Protein AF-A0A822UYI9-F1 (afdb_monomer_lite)

Sequence (119 aa):
MAHSIEDHLNALKAAADRASGTMRQQASAETNREAYRALMVDCFASFEALAYELGGDGAYISDEYIDVTGKNGCVDSVFLDLVEAENGKPAPVVYSARRPSASTLSHAVQGLRVQGASL

Secondary structure (DSSP, 8-state):
-PPPHHHHHHHHHHHHHHHHHH--TTS-HHHHHHHHHHHHHHHHHHHHHHHHHTTS--HHHHHHHHHHHSTTSHHHHHHHHHHHHHTTSPPPP--------SS----------------

pLDDT: mean 75.2, std 20.31, range [36.38, 94.88]

Foldseek 3Di:
DDDDLVNLVVQLVVLVVQLVVFADPPDALVSNLVSVLSSLLSVLVSVLSVCVSVVHHSVVSVVLNCQQNPDVHVSCVVSVLRNCVVVPHPRPDDPPPPPPPPPDPPPPPPDPPPPDDDD

Radius of gyration: 18.62 Å; chains: 1; bounding box: 59×30×38 Å

Structure (mmCIF, N/CA/C/O backbone):
data_AF-A0A822UYI9-F1
#
_entry.id   AF-A0A822UYI9-F1
#
loop_
_atom_site.group_PDB
_atom_site.id
_atom_site.type_symbol
_atom_site.label_atom_id
_atom_site.label_alt_id
_atom_site.label_comp_id
_atom_site.label_asym_id
_atom_site.label_entity_id
_atom_site.label_seq_id
_atom_site.pdbx_PDB_ins_code
_atom_site.Cartn_x
_atom_site.Cartn_y
_atom_site.Cartn_z
_atom_site.occupancy
_atom_site.B_iso_or_equiv
_atom_site.auth_seq_id
_atom_site.auth_comp_id
_atom_site.auth_asym_id
_atom_site.auth_atom_id
_atom_site.pdbx_PDB_model_num
ATOM 1 N N . MET A 1 1 ? 10.449 12.792 -19.237 1.00 44.53 1 MET A N 1
ATOM 2 C CA . MET A 1 1 ? 11.574 12.759 -18.282 1.00 44.53 1 MET A CA 1
ATOM 3 C C . MET A 1 1 ? 11.575 11.357 -17.709 1.00 44.53 1 MET A C 1
ATOM 5 O O . MET A 1 1 ? 10.497 10.916 -17.341 1.00 44.53 1 MET A O 1
ATOM 9 N N . ALA A 1 2 ? 12.693 10.631 -17.746 1.00 52.22 2 ALA A N 1
ATOM 10 C CA . ALA A 1 2 ? 12.772 9.357 -17.036 1.00 52.22 2 ALA A CA 1
ATOM 11 C C . ALA A 1 2 ? 12.709 9.684 -15.540 1.00 52.22 2 ALA A C 1
ATOM 13 O O . ALA A 1 2 ? 13.541 10.457 -15.064 1.00 52.22 2 ALA A O 1
ATOM 14 N N . HIS A 1 3 ? 11.678 9.201 -14.848 1.00 62.19 3 HIS A N 1
ATOM 15 C CA . HIS A 1 3 ? 11.735 9.125 -13.393 1.00 62.19 3 HIS A CA 1
ATOM 16 C C . HIS A 1 3 ? 12.890 8.189 -13.050 1.00 62.19 3 HIS A C 1
ATOM 18 O O . HIS A 1 3 ? 13.104 7.219 -13.767 1.00 62.19 3 HIS A O 1
ATOM 24 N N . SER A 1 4 ? 13.695 8.542 -12.054 1.00 82.38 4 SER A N 1
ATOM 25 C CA . SER A 1 4 ? 14.746 7.640 -11.590 1.00 82.38 4 SER A CA 1
ATOM 26 C C . SER A 1 4 ? 14.084 6.520 -10.790 1.00 82.38 4 SER A C 1
ATOM 28 O O . SER A 1 4 ? 13.175 6.804 -10.011 1.00 82.38 4 SER A O 1
ATOM 30 N N . ILE A 1 5 ? 14.588 5.287 -10.866 1.00 87.75 5 ILE A N 1
ATOM 31 C CA . ILE A 1 5 ? 14.304 4.220 -9.884 1.00 87.75 5 ILE A CA 1
ATOM 32 C C . ILE A 1 5 ? 14.271 4.772 -8.443 1.00 87.75 5 ILE A C 1
ATOM 34 O O . ILE A 1 5 ? 13.429 4.386 -7.631 1.00 87.75 5 ILE A O 1
ATOM 38 N N . GLU A 1 6 ? 15.167 5.709 -8.123 1.00 89.56 6 GLU A N 1
ATOM 39 C CA . GLU A 1 6 ? 15.216 6.392 -6.828 1.00 89.56 6 GLU A CA 1
ATOM 40 C C . GLU A 1 6 ? 13.911 7.130 -6.477 1.00 89.56 6 GLU A C 1
ATOM 42 O O . GLU A 1 6 ? 13.465 7.070 -5.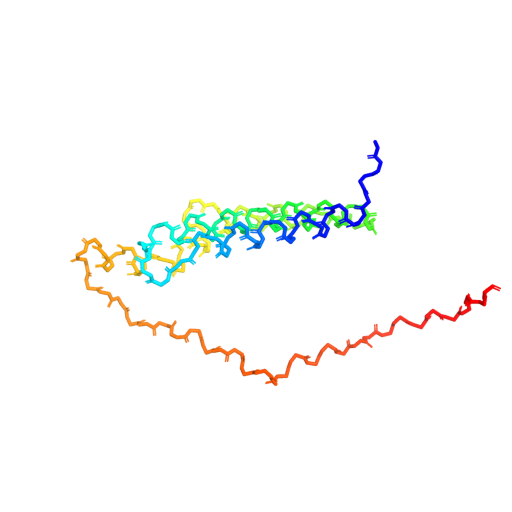331 1.00 89.56 6 GLU A O 1
ATOM 47 N N . ASP A 1 7 ? 13.258 7.774 -7.445 1.00 89.44 7 ASP A N 1
ATOM 48 C CA . ASP A 1 7 ? 11.985 8.473 -7.250 1.00 89.44 7 ASP A CA 1
ATOM 49 C C . ASP A 1 7 ? 10.873 7.489 -6.868 1.00 89.44 7 ASP A C 1
ATOM 51 O O . ASP A 1 7 ? 10.103 7.753 -5.943 1.00 89.44 7 ASP A O 1
ATOM 55 N N . HIS A 1 8 ? 10.822 6.323 -7.519 1.00 89.94 8 HIS A N 1
ATOM 56 C CA . HIS A 1 8 ? 9.848 5.272 -7.208 1.00 89.94 8 HIS A CA 1
ATOM 57 C C . HIS A 1 8 ? 10.071 4.680 -5.812 1.00 89.94 8 HIS A C 1
ATOM 59 O O . HIS A 1 8 ? 9.124 4.498 -5.043 1.00 89.94 8 HIS A O 1
ATOM 65 N N . LEU A 1 9 ? 11.330 4.442 -5.434 1.00 90.94 9 LEU A N 1
ATOM 66 C CA . LEU A 1 9 ? 11.674 3.968 -4.091 1.00 90.94 9 LEU A CA 1
ATOM 67 C C . LEU A 1 9 ? 11.359 5.018 -3.012 1.00 90.94 9 LEU A C 1
ATOM 69 O O . LEU A 1 9 ? 10.866 4.677 -1.933 1.00 90.94 9 LEU A O 1
ATOM 73 N N . ASN A 1 10 ? 11.582 6.299 -3.304 1.00 92.44 10 ASN A N 1
ATOM 74 C CA . ASN A 1 10 ? 11.216 7.394 -2.411 1.00 92.44 10 ASN A CA 1
ATOM 75 C C . ASN A 1 10 ? 9.694 7.558 -2.288 1.00 92.44 10 ASN A C 1
ATOM 77 O O . ASN A 1 10 ? 9.203 7.847 -1.195 1.00 92.44 10 ASN A O 1
ATOM 81 N N . ALA A 1 11 ? 8.933 7.320 -3.360 1.00 90.00 11 ALA A N 1
ATOM 82 C CA . ALA A 1 11 ? 7.473 7.319 -3.323 1.00 90.00 11 ALA A CA 1
ATOM 83 C C . ALA A 1 11 ? 6.926 6.202 -2.417 1.00 90.00 11 ALA A C 1
ATOM 85 O O . ALA A 1 11 ? 6.079 6.476 -1.562 1.00 90.00 11 ALA A O 1
ATOM 86 N N . LEU A 1 12 ? 7.476 4.984 -2.521 1.00 93.00 12 LEU A N 1
ATOM 87 C CA . LEU A 1 12 ? 7.152 3.864 -1.626 1.00 93.00 12 LEU A CA 1
ATOM 88 C C . LEU A 1 12 ? 7.437 4.204 -0.164 1.00 93.00 12 LEU A C 1
ATOM 90 O O . LEU A 1 12 ? 6.602 3.974 0.713 1.00 93.00 12 LEU A O 1
ATOM 94 N N . LYS A 1 13 ? 8.603 4.797 0.105 1.00 94.19 13 LYS A N 1
ATOM 95 C CA . LYS A 1 13 ? 8.964 5.245 1.451 1.00 94.19 13 LYS A CA 1
ATOM 96 C C . LYS A 1 13 ? 7.974 6.282 1.979 1.00 94.19 13 LYS A C 1
ATOM 98 O O . LYS A 1 13 ? 7.470 6.132 3.087 1.00 94.19 13 LYS A O 1
ATOM 103 N N . ALA A 1 14 ? 7.649 7.295 1.181 1.00 92.25 14 ALA A N 1
ATOM 104 C CA . ALA A 1 14 ? 6.702 8.330 1.574 1.00 92.25 14 ALA A CA 1
ATOM 105 C C . ALA A 1 14 ? 5.296 7.762 1.837 1.00 92.25 14 ALA A C 1
ATOM 107 O O . ALA A 1 14 ? 4.620 8.210 2.763 1.00 92.25 14 ALA A O 1
ATOM 108 N N . ALA A 1 15 ? 4.852 6.774 1.055 1.00 93.31 15 ALA A N 1
ATOM 109 C CA . ALA A 1 15 ? 3.589 6.076 1.285 1.00 93.31 15 ALA A CA 1
ATOM 110 C C . ALA A 1 15 ? 3.599 5.309 2.613 1.00 93.31 15 ALA A C 1
ATOM 112 O O . ALA A 1 15 ? 2.679 5.461 3.422 1.00 93.31 15 ALA A O 1
ATOM 113 N N . ALA A 1 16 ? 4.672 4.561 2.884 1.00 92.50 16 ALA A N 1
ATOM 114 C CA . ALA A 1 16 ? 4.856 3.859 4.149 1.00 92.50 16 ALA A CA 1
ATOM 115 C C . ALA A 1 16 ? 4.876 4.828 5.343 1.00 92.50 16 ALA A C 1
ATOM 117 O O . ALA A 1 16 ? 4.194 4.584 6.340 1.00 92.50 16 ALA A O 1
ATOM 118 N N . ASP A 1 17 ? 5.576 5.958 5.225 1.00 91.81 17 ASP A N 1
ATOM 119 C CA . ASP A 1 17 ? 5.639 6.984 6.265 1.00 91.81 17 ASP A CA 1
ATOM 120 C C . ASP A 1 17 ? 4.247 7.585 6.536 1.00 91.81 17 ASP A C 1
ATOM 122 O O . ASP A 1 17 ? 3.828 7.649 7.695 1.00 91.81 17 ASP A O 1
ATOM 126 N N . ARG A 1 18 ? 3.472 7.933 5.495 1.00 89.00 18 ARG A N 1
ATOM 127 C CA . ARG A 1 18 ? 2.078 8.412 5.635 1.00 89.00 18 ARG A CA 1
ATOM 128 C C . ARG A 1 18 ? 1.181 7.392 6.332 1.00 89.00 18 ARG A C 1
ATOM 130 O O . ARG A 1 18 ? 0.441 7.738 7.259 1.00 89.00 18 ARG A O 1
ATOM 137 N N . ALA A 1 19 ? 1.256 6.134 5.907 1.00 90.44 19 ALA A N 1
ATOM 138 C CA . ALA A 1 19 ? 0.466 5.054 6.478 1.00 90.44 19 ALA A CA 1
ATOM 139 C C . ALA A 1 19 ? 0.849 4.821 7.947 1.00 90.44 19 ALA A C 1
ATOM 141 O O . ALA A 1 19 ? -0.024 4.724 8.810 1.00 90.44 19 ALA A O 1
ATOM 142 N N . SER A 1 20 ? 2.148 4.850 8.261 1.00 88.44 20 SER A N 1
ATOM 143 C CA . SER A 1 20 ? 2.659 4.788 9.633 1.00 88.44 20 SER A CA 1
ATOM 144 C C . SER A 1 20 ? 2.266 6.006 10.473 1.00 88.44 20 SER A C 1
ATOM 146 O O . SER A 1 20 ? 2.202 5.904 11.693 1.00 88.44 20 SER A O 1
ATOM 148 N N . GLY A 1 21 ? 1.983 7.159 9.863 1.00 85.94 21 GLY A N 1
ATOM 149 C CA . GLY A 1 21 ? 1.458 8.345 10.539 1.00 85.94 21 GLY A CA 1
ATOM 150 C C . GLY A 1 21 ? -0.010 8.200 10.950 1.00 85.94 21 GLY A C 1
ATOM 151 O O . GLY A 1 21 ? -0.415 8.753 11.973 1.00 85.94 21 GLY A O 1
ATOM 152 N N . THR A 1 22 ? -0.773 7.412 10.191 1.00 86.75 22 THR A N 1
ATOM 153 C CA . THR A 1 22 ? -2.236 7.317 10.300 1.00 86.75 22 THR A CA 1
ATOM 154 C C . THR A 1 22 ? -2.687 6.068 11.051 1.00 86.75 22 THR A C 1
ATOM 156 O O . THR A 1 22 ? -3.531 6.154 11.940 1.00 86.75 22 THR A O 1
ATOM 159 N N . MET A 1 23 ? -2.109 4.905 10.738 1.00 89.25 23 MET A N 1
ATOM 160 C CA . MET A 1 23 ? -2.528 3.632 11.322 1.00 89.25 23 MET A CA 1
ATOM 161 C C . MET A 1 23 ? -2.131 3.545 12.799 1.00 89.25 23 MET A C 1
ATOM 163 O O . MET A 1 23 ? -0.961 3.702 13.166 1.00 89.25 23 MET A O 1
ATOM 167 N N . ARG A 1 24 ? -3.105 3.293 13.675 1.00 85.12 24 ARG A N 1
ATOM 168 C CA . ARG A 1 24 ? -2.921 3.245 15.135 1.00 85.12 24 ARG A CA 1
ATOM 169 C C . ARG A 1 24 ? -3.797 2.151 15.729 1.00 85.12 24 ARG A C 1
ATOM 171 O O . ARG A 1 24 ? -4.931 1.973 15.304 1.00 85.12 24 ARG A O 1
ATOM 178 N N . GLN A 1 25 ? -3.322 1.496 16.790 1.00 78.88 25 GLN A N 1
ATOM 179 C CA . GLN A 1 25 ? -4.131 0.520 17.541 1.00 78.88 25 GLN A CA 1
ATOM 180 C C . GLN A 1 25 ? -5.420 1.118 18.126 1.00 78.88 25 GLN A C 1
ATOM 182 O O . GLN A 1 25 ? -6.363 0.387 18.381 1.00 78.88 25 GLN A O 1
ATOM 187 N N . GLN A 1 26 ? -5.437 2.432 18.366 1.00 81.38 26 GLN A N 1
ATOM 188 C CA . GLN A 1 26 ? -6.565 3.153 18.962 1.00 81.38 26 GLN A CA 1
ATOM 189 C C . GLN A 1 26 ? -7.485 3.805 17.914 1.00 81.38 26 GLN A C 1
ATOM 191 O O . GLN A 1 26 ? -8.508 4.372 18.282 1.00 81.38 26 GLN A O 1
ATOM 196 N N . ALA A 1 27 ? -7.097 3.798 16.633 1.00 82.94 27 ALA A N 1
ATOM 197 C CA . ALA A 1 27 ? -7.943 4.308 15.558 1.00 82.94 27 ALA A CA 1
ATOM 198 C C . ALA A 1 27 ? -9.028 3.281 15.216 1.00 82.94 27 ALA A C 1
ATOM 200 O O . ALA A 1 27 ? -8.806 2.082 15.396 1.00 82.94 27 ALA A O 1
ATOM 201 N N . SER A 1 28 ? -10.165 3.747 14.688 1.00 87.69 28 SER A N 1
ATOM 202 C CA . SER A 1 28 ? -11.228 2.843 14.242 1.00 87.69 28 SER A CA 1
ATOM 203 C C . SER A 1 28 ? -10.732 1.892 13.152 1.00 87.69 28 SER A C 1
ATOM 205 O O . SER A 1 28 ? -9.836 2.229 12.364 1.00 87.69 28 SER A O 1
ATOM 207 N N . ALA A 1 29 ? -11.337 0.711 13.077 1.00 88.50 29 ALA A N 1
ATOM 208 C CA . ALA A 1 29 ? -11.069 -0.284 12.051 1.00 88.50 29 ALA A CA 1
ATOM 209 C C . ALA A 1 29 ? -11.266 0.303 10.648 1.00 88.50 29 ALA A C 1
ATOM 211 O O . ALA A 1 29 ? -10.437 0.065 9.774 1.00 88.50 29 ALA A O 1
ATOM 212 N N . GLU A 1 30 ? -12.287 1.142 10.451 1.00 89.12 30 GLU A N 1
ATOM 213 C CA . GLU A 1 30 ? -12.519 1.850 9.185 1.00 89.12 30 GLU A CA 1
ATOM 214 C C . GLU A 1 30 ? -11.369 2.802 8.829 1.00 89.12 30 GLU A C 1
ATOM 216 O O . GLU A 1 30 ? -10.889 2.793 7.697 1.00 89.12 30 GLU A O 1
ATOM 221 N N . THR A 1 31 ? -10.869 3.575 9.799 1.00 88.50 31 THR A N 1
ATOM 222 C CA . THR A 1 31 ? -9.738 4.493 9.580 1.00 88.50 31 THR A CA 1
ATOM 223 C C . THR A 1 31 ? -8.475 3.723 9.204 1.00 88.50 31 THR A C 1
ATOM 225 O O . THR A 1 31 ? -7.778 4.080 8.254 1.00 88.50 31 THR A O 1
ATOM 228 N N . ASN A 1 32 ? -8.181 2.642 9.932 1.00 90.25 32 ASN A N 1
ATOM 229 C CA . ASN A 1 32 ? -7.031 1.791 9.642 1.00 90.25 32 ASN A CA 1
ATOM 230 C C . ASN A 1 32 ? -7.172 1.087 8.284 1.00 90.25 32 ASN A C 1
ATOM 232 O O . ASN A 1 32 ? -6.187 0.996 7.554 1.00 90.25 32 ASN A O 1
ATOM 236 N N . ARG A 1 33 ? -8.382 0.647 7.917 1.00 92.00 33 ARG A N 1
ATOM 237 C CA . ARG A 1 33 ? -8.679 0.037 6.616 1.00 92.00 33 ARG A CA 1
ATOM 238 C C . ARG A 1 33 ? -8.418 1.005 5.471 1.00 92.00 33 ARG A C 1
ATOM 240 O O . ARG A 1 33 ? -7.744 0.629 4.520 1.00 92.00 33 ARG A O 1
ATOM 247 N N . GLU A 1 34 ? -8.910 2.241 5.554 1.00 92.06 34 GLU A N 1
ATOM 248 C CA . GLU A 1 34 ? -8.688 3.240 4.499 1.00 92.06 34 GLU A CA 1
ATOM 249 C C . GLU A 1 34 ? -7.216 3.640 4.389 1.00 92.06 34 GLU A C 1
ATOM 251 O O . GLU A 1 34 ? -6.678 3.729 3.287 1.00 92.06 34 GLU A O 1
ATOM 256 N N . ALA A 1 35 ? -6.528 3.808 5.521 1.00 91.31 35 ALA A N 1
ATOM 257 C CA . ALA A 1 35 ? -5.095 4.082 5.521 1.00 91.31 35 ALA A CA 1
ATOM 258 C C . ALA A 1 35 ? -4.286 2.925 4.909 1.00 91.31 35 ALA A C 1
ATOM 260 O O . ALA A 1 35 ? -3.355 3.158 4.136 1.00 91.31 35 ALA A O 1
ATOM 261 N N . TYR A 1 36 ? -4.657 1.678 5.213 1.00 93.38 36 TYR A N 1
ATOM 262 C CA . TYR A 1 36 ? -4.035 0.494 4.628 1.00 93.38 36 TYR A CA 1
ATOM 263 C C . TYR A 1 36 ? -4.358 0.354 3.135 1.00 93.38 36 TYR A C 1
ATOM 265 O O . TYR A 1 36 ? -3.466 0.061 2.343 1.00 93.38 36 TYR A O 1
ATOM 273 N N . ARG A 1 37 ? -5.600 0.636 2.719 1.00 93.62 37 ARG A N 1
ATOM 274 C CA . ARG A 1 37 ? -6.003 0.667 1.306 1.00 93.62 37 ARG A CA 1
ATOM 275 C C . ARG A 1 37 ? -5.160 1.673 0.528 1.00 93.62 37 ARG A C 1
ATOM 277 O O . ARG A 1 37 ? -4.590 1.307 -0.492 1.00 93.62 37 ARG A O 1
ATOM 284 N N . ALA A 1 38 ? -5.038 2.902 1.030 1.00 91.94 38 ALA A N 1
ATOM 285 C CA . ALA A 1 38 ? -4.232 3.947 0.405 1.00 91.94 38 ALA A CA 1
ATOM 286 C C . ALA A 1 38 ? -2.754 3.542 0.279 1.00 91.94 38 ALA A C 1
ATOM 288 O O . ALA A 1 38 ? -2.161 3.715 -0.781 1.00 91.94 38 ALA A O 1
ATOM 289 N N . LEU A 1 39 ? -2.181 2.923 1.320 1.00 94.88 39 LEU A N 1
ATOM 290 C CA . LEU A 1 39 ? -0.825 2.370 1.258 1.00 94.88 39 LEU A CA 1
ATOM 291 C C . LEU A 1 39 ? -0.684 1.328 0.142 1.00 94.88 39 LEU A C 1
ATOM 293 O O . LEU A 1 39 ? 0.279 1.373 -0.618 1.00 94.88 39 LEU A O 1
ATOM 297 N N . MET A 1 40 ? -1.625 0.386 0.044 1.00 94.25 40 MET A N 1
ATOM 298 C CA . MET A 1 40 ? -1.577 -0.650 -0.986 1.00 94.25 40 MET A CA 1
ATOM 299 C C . MET A 1 40 ? -1.683 -0.041 -2.387 1.00 94.25 40 MET A C 1
ATOM 301 O O . MET A 1 40 ? -0.883 -0.400 -3.244 1.00 94.25 40 MET A O 1
ATOM 305 N N . VAL A 1 41 ? -2.592 0.917 -2.603 1.00 92.50 41 VAL A N 1
ATOM 306 C CA . VAL A 1 41 ? -2.728 1.656 -3.874 1.00 92.50 41 VAL A CA 1
ATOM 307 C C . VAL A 1 41 ? -1.392 2.279 -4.291 1.00 92.50 41 VAL A C 1
ATOM 309 O O . VAL A 1 41 ? -0.927 2.049 -5.407 1.00 92.50 41 VAL A O 1
ATOM 312 N N . ASP A 1 42 ? -0.742 3.006 -3.379 1.00 91.81 42 ASP A N 1
ATOM 313 C CA . ASP A 1 42 ? 0.544 3.659 -3.643 1.00 91.81 42 ASP A CA 1
ATOM 314 C C . ASP A 1 42 ? 1.658 2.640 -3.954 1.00 91.81 42 ASP A C 1
ATOM 316 O O . ASP A 1 42 ? 2.503 2.875 -4.826 1.00 91.81 42 ASP A O 1
ATOM 320 N N . CYS A 1 43 ? 1.650 1.490 -3.270 1.00 92.38 43 CYS A N 1
ATOM 321 C CA . CYS A 1 43 ? 2.586 0.395 -3.515 1.00 92.38 43 CYS A CA 1
ATOM 322 C C . CYS A 1 43 ? 2.400 -0.210 -4.908 1.00 92.38 43 CYS A C 1
ATOM 324 O O . CYS A 1 43 ? 3.375 -0.307 -5.648 1.00 92.38 43 CYS A O 1
ATOM 326 N N . PHE A 1 44 ? 1.170 -0.574 -5.283 1.00 92.38 44 PHE A N 1
ATOM 327 C CA . PHE A 1 44 ? 0.868 -1.127 -6.607 1.00 92.38 44 PHE A CA 1
ATOM 328 C C . PHE A 1 44 ? 1.272 -0.160 -7.722 1.00 92.38 44 PHE A C 1
ATOM 330 O O . PHE A 1 44 ? 1.985 -0.564 -8.635 1.00 92.38 44 PHE A O 1
ATOM 337 N N . ALA A 1 45 ? 0.923 1.125 -7.600 1.00 90.12 45 ALA A N 1
ATOM 338 C CA . ALA A 1 45 ? 1.298 2.139 -8.585 1.00 90.12 45 ALA A CA 1
ATOM 339 C C . ALA A 1 45 ? 2.824 2.284 -8.726 1.00 90.12 45 ALA A C 1
ATOM 341 O O . ALA A 1 45 ? 3.356 2.380 -9.832 1.00 90.12 45 ALA A O 1
ATOM 342 N N . SER A 1 46 ? 3.548 2.268 -7.603 1.00 91.50 46 SER A N 1
ATOM 343 C CA . SER A 1 46 ? 5.011 2.359 -7.608 1.00 91.50 46 SER A CA 1
ATOM 344 C C . SER A 1 46 ? 5.670 1.106 -8.191 1.00 91.50 46 SER A C 1
ATOM 346 O O . SER A 1 46 ? 6.657 1.220 -8.915 1.00 91.50 46 SER A O 1
ATOM 348 N N . PHE A 1 47 ? 5.133 -0.083 -7.904 1.00 91.62 47 PHE A N 1
ATOM 349 C CA . PHE A 1 47 ? 5.636 -1.340 -8.458 1.00 91.62 47 PHE A CA 1
ATOM 350 C C . PHE A 1 47 ? 5.355 -1.473 -9.951 1.00 91.62 47 PHE A C 1
ATOM 352 O O . PHE A 1 47 ? 6.234 -1.919 -10.680 1.00 91.62 47 PHE A O 1
ATOM 359 N N . GLU A 1 48 ? 4.176 -1.056 -10.411 1.00 91.50 48 GLU A N 1
ATOM 360 C CA . GLU A 1 48 ? 3.833 -1.016 -11.832 1.00 91.50 48 GLU A CA 1
ATOM 361 C C . GLU A 1 48 ? 4.803 -0.109 -12.598 1.00 91.50 48 GLU A C 1
ATOM 363 O O . GLU A 1 48 ? 5.416 -0.533 -13.578 1.00 91.50 48 GLU A O 1
ATOM 368 N N . ALA A 1 49 ? 5.006 1.118 -12.112 1.00 89.12 49 ALA A N 1
ATOM 369 C CA . ALA A 1 49 ? 5.915 2.064 -12.748 1.00 89.12 49 ALA A CA 1
ATOM 370 C C . ALA A 1 49 ? 7.363 1.544 -12.780 1.00 89.12 49 ALA A C 1
ATOM 372 O O . ALA A 1 49 ? 8.017 1.606 -13.823 1.00 89.12 49 ALA A O 1
ATOM 373 N N . LEU A 1 50 ? 7.834 0.961 -11.672 1.00 90.62 50 LEU A N 1
ATOM 374 C CA . LEU A 1 50 ? 9.162 0.357 -11.594 1.00 90.62 50 LEU A CA 1
ATOM 375 C C . LEU A 1 50 ? 9.303 -0.847 -12.537 1.00 90.62 50 LEU A C 1
ATOM 377 O O . LEU A 1 50 ? 10.352 -1.020 -13.153 1.00 90.62 50 LEU A O 1
ATOM 381 N N . ALA A 1 51 ? 8.265 -1.676 -12.678 1.00 91.00 51 ALA A N 1
ATOM 382 C CA . ALA A 1 51 ? 8.278 -2.810 -13.597 1.00 91.00 51 ALA A CA 1
ATOM 383 C C . ALA A 1 51 ? 8.474 -2.345 -15.045 1.00 91.00 51 ALA A C 1
ATOM 385 O O . ALA A 1 51 ? 9.339 -2.884 -15.736 1.00 91.00 51 ALA A O 1
ATOM 386 N N . TYR A 1 52 ? 7.746 -1.30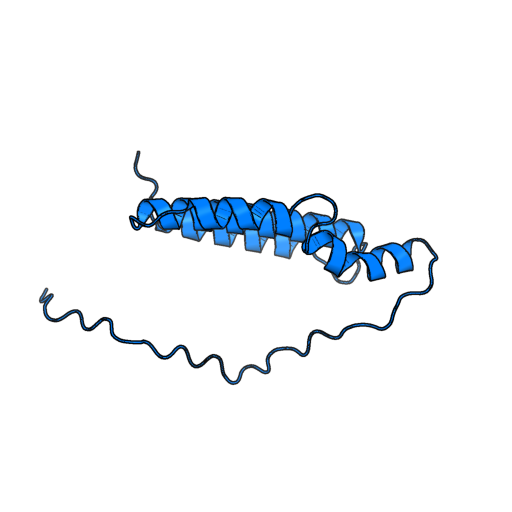9 -15.475 1.00 89.88 52 TYR A N 1
ATOM 387 C CA . TYR A 1 52 ? 7.937 -0.728 -16.805 1.00 89.88 52 TYR A CA 1
ATOM 388 C C . TYR A 1 52 ? 9.330 -0.112 -16.983 1.00 89.88 52 TYR A C 1
ATOM 390 O O . TYR A 1 52 ? 9.952 -0.312 -18.026 1.00 89.88 52 TYR A O 1
ATOM 398 N N . GLU A 1 53 ? 9.851 0.602 -15.980 1.00 88.88 53 GLU A N 1
ATOM 399 C CA . GLU A 1 53 ? 11.189 1.210 -16.050 1.00 88.88 53 GLU A CA 1
ATOM 400 C C . GLU A 1 53 ? 12.300 0.156 -16.181 1.00 88.88 53 GLU A C 1
ATOM 402 O O . GLU A 1 53 ? 13.264 0.342 -16.926 1.00 88.88 53 GLU A O 1
ATOM 407 N N . LEU A 1 54 ? 12.138 -0.992 -15.521 1.00 89.56 54 LEU A N 1
ATOM 408 C CA . LEU A 1 54 ? 13.057 -2.129 -15.605 1.00 89.56 54 LEU A CA 1
ATOM 409 C C . LEU A 1 54 ? 12.884 -2.969 -16.888 1.00 89.56 54 LEU A C 1
ATOM 411 O O . LEU A 1 54 ? 13.568 -3.981 -17.050 1.00 89.56 54 LEU A O 1
ATOM 415 N N . GLY A 1 55 ? 11.996 -2.567 -17.804 1.00 88.00 55 GLY A N 1
ATOM 416 C CA . GLY A 1 55 ? 11.735 -3.263 -19.069 1.00 88.00 55 GLY A CA 1
ATOM 417 C C . GLY A 1 55 ? 10.823 -4.488 -18.946 1.00 88.00 55 GLY A C 1
ATOM 418 O O . GLY A 1 55 ? 10.781 -5.310 -19.862 1.00 88.00 55 GLY A O 1
ATOM 419 N N . GLY A 1 56 ? 10.121 -4.631 -17.822 1.00 89.25 56 GLY A N 1
ATOM 420 C CA . GLY A 1 56 ? 9.075 -5.628 -17.621 1.00 89.25 56 GLY A CA 1
ATOM 421 C C . GLY A 1 56 ? 7.701 -5.159 -18.106 1.00 89.25 56 GLY A C 1
ATOM 422 O O . GLY A 1 56 ? 7.511 -4.014 -18.515 1.00 89.25 56 GLY A O 1
ATOM 423 N N . ASP A 1 57 ? 6.729 -6.068 -18.033 1.00 87.88 57 ASP A N 1
ATOM 424 C CA . ASP A 1 57 ? 5.315 -5.772 -18.266 1.00 87.88 57 ASP A CA 1
ATOM 425 C C . ASP A 1 57 ? 4.609 -5.546 -16.922 1.00 87.88 57 ASP A C 1
ATOM 427 O O . ASP A 1 57 ? 4.423 -6.480 -16.139 1.00 87.88 57 ASP A O 1
ATOM 431 N N . GLY A 1 58 ? 4.261 -4.290 -16.640 1.00 83.94 58 GLY A N 1
ATOM 432 C CA . GLY A 1 58 ? 3.569 -3.888 -15.419 1.00 83.94 58 GLY A CA 1
ATOM 433 C C . GLY A 1 58 ? 2.075 -4.222 -15.399 1.00 83.94 58 GLY A C 1
ATOM 434 O O . GLY A 1 58 ? 1.481 -4.149 -14.329 1.00 83.94 58 GLY A O 1
ATOM 435 N N . ALA A 1 59 ? 1.461 -4.627 -16.517 1.00 84.94 59 ALA A N 1
ATOM 436 C CA . ALA A 1 59 ? 0.006 -4.799 -16.605 1.00 84.94 59 ALA A CA 1
ATOM 437 C C . ALA A 1 59 ? -0.551 -5.840 -15.613 1.00 84.94 59 ALA A C 1
ATOM 439 O O . ALA A 1 59 ? -1.622 -5.643 -15.043 1.00 84.94 59 ALA A O 1
ATOM 440 N N . TYR A 1 60 ? 0.215 -6.897 -15.318 1.00 79.75 60 TYR A N 1
ATOM 441 C CA . TYR A 1 60 ? -0.153 -7.906 -14.314 1.00 79.75 60 TYR A CA 1
ATOM 442 C C . TYR A 1 60 ? -0.313 -7.322 -12.900 1.00 79.75 60 TYR A C 1
ATOM 444 O O . TYR A 1 60 ? -1.039 -7.873 -12.079 1.00 79.75 60 TYR A O 1
ATOM 452 N N . ILE A 1 61 ? 0.369 -6.213 -12.595 1.00 85.31 61 ILE A N 1
ATOM 453 C CA . ILE A 1 61 ? 0.276 -5.527 -11.299 1.00 85.31 61 ILE A CA 1
ATOM 454 C C . ILE A 1 61 ? -1.038 -4.737 -11.220 1.00 85.31 61 ILE A C 1
ATOM 456 O O . ILE A 1 61 ? -1.666 -4.691 -10.161 1.00 85.31 61 ILE A O 1
ATOM 460 N N . SER A 1 62 ? -1.480 -4.154 -12.335 1.00 79.06 62 SER A N 1
ATOM 461 C CA . SER A 1 62 ? -2.727 -3.389 -12.430 1.00 79.06 62 SER A CA 1
ATOM 462 C C . SER A 1 62 ? -3.975 -4.270 -12.329 1.00 79.06 62 SER A C 1
ATOM 464 O O . SER A 1 62 ? -4.985 -3.833 -11.776 1.00 79.06 62 SER A O 1
ATOM 466 N N . ASP A 1 63 ? -3.910 -5.507 -12.825 1.00 81.25 63 ASP A N 1
ATOM 467 C CA . ASP A 1 63 ? -5.007 -6.472 -12.693 1.00 81.25 63 ASP A CA 1
ATOM 468 C C . ASP A 1 63 ? -5.226 -6.841 -11.213 1.00 81.25 63 ASP A C 1
ATOM 470 O O . ASP A 1 63 ? -6.328 -6.699 -10.678 1.00 81.25 63 ASP A O 1
ATOM 474 N N . GLU A 1 64 ? -4.147 -7.192 -10.508 1.00 83.81 64 GLU A N 1
ATOM 475 C CA . GLU A 1 64 ? -4.171 -7.527 -9.076 1.00 83.81 64 GLU A CA 1
ATOM 476 C C . GLU A 1 64 ? -4.545 -6.324 -8.191 1.00 83.81 64 GLU A C 1
ATOM 478 O O . GLU A 1 64 ? -5.154 -6.470 -7.127 1.00 83.81 64 GLU A O 1
ATOM 483 N N . TYR A 1 65 ? -4.212 -5.105 -8.627 1.00 87.12 65 TYR A N 1
ATOM 484 C CA . TYR A 1 65 ? -4.548 -3.874 -7.914 1.00 87.12 65 TYR A CA 1
ATOM 485 C C . TYR A 1 65 ? -6.056 -3.747 -7.649 1.00 87.12 65 TYR A C 1
ATOM 487 O O . TYR A 1 65 ? -6.451 -3.356 -6.542 1.00 87.12 65 TYR A O 1
ATOM 495 N N . ILE A 1 66 ? -6.899 -4.081 -8.633 1.00 83.56 66 ILE A N 1
ATOM 496 C CA . ILE A 1 66 ? -8.360 -3.959 -8.513 1.00 83.56 66 ILE A CA 1
ATOM 497 C C . ILE A 1 66 ? -8.890 -4.969 -7.495 1.00 83.56 66 ILE A C 1
ATOM 499 O O . ILE A 1 66 ? -9.677 -4.597 -6.620 1.00 83.56 66 ILE A O 1
ATOM 503 N N . ASP A 1 67 ? -8.415 -6.210 -7.559 1.00 86.56 67 ASP A N 1
ATOM 504 C CA . ASP A 1 67 ? -8.842 -7.280 -6.656 1.00 86.56 67 ASP A CA 1
ATOM 505 C C . ASP A 1 67 ? -8.396 -7.025 -5.210 1.00 86.56 67 ASP A C 1
ATOM 507 O O . ASP A 1 67 ? -9.104 -7.352 -4.251 1.00 86.56 67 ASP A O 1
ATOM 511 N N . VAL A 1 68 ? -7.249 -6.369 -5.016 1.00 86.75 68 VAL A N 1
ATOM 512 C CA . VAL A 1 68 ? -6.742 -6.064 -3.675 1.00 86.75 68 VAL A CA 1
ATOM 513 C C . VAL A 1 68 ? -7.378 -4.810 -3.077 1.00 86.75 68 VAL A C 1
ATOM 515 O O . VAL A 1 68 ? -7.800 -4.830 -1.915 1.00 86.75 68 VAL A O 1
ATOM 518 N N . THR A 1 69 ? -7.436 -3.716 -3.836 1.00 88.44 69 THR A N 1
ATOM 519 C CA . THR A 1 69 ? -7.778 -2.378 -3.317 1.00 88.44 69 THR A CA 1
ATOM 520 C C . THR A 1 69 ? -9.204 -1.933 -3.633 1.00 88.44 69 THR A C 1
ATOM 522 O O . THR A 1 69 ? -9.675 -0.940 -3.069 1.00 88.44 69 THR A O 1
ATOM 525 N N . GLY A 1 70 ? -9.905 -2.658 -4.508 1.00 84.38 70 GLY A N 1
ATOM 526 C CA . GLY A 1 70 ? -11.282 -2.395 -4.903 1.00 84.38 70 GLY A CA 1
ATOM 527 C C . GLY A 1 70 ? -12.294 -2.577 -3.772 1.00 84.38 70 GLY A C 1
ATOM 528 O O . GLY A 1 70 ? -11.992 -3.014 -2.658 1.00 84.38 70 GLY A O 1
ATOM 529 N N . LYS A 1 71 ? -13.546 -2.203 -4.042 1.00 84.75 71 LYS A N 1
ATOM 530 C CA . LYS A 1 71 ? -14.657 -2.445 -3.113 1.00 84.75 71 LYS A CA 1
ATOM 531 C C . LYS A 1 71 ? -14.896 -3.951 -2.987 1.00 84.75 71 LYS A C 1
ATOM 533 O O . LYS A 1 71 ? -15.067 -4.615 -4.002 1.00 84.75 71 LYS A O 1
ATOM 538 N N . ASN A 1 72 ? -14.978 -4.452 -1.756 1.00 83.56 72 ASN A N 1
ATOM 539 C CA . ASN A 1 72 ? -15.024 -5.885 -1.432 1.00 83.56 72 ASN A CA 1
ATOM 540 C C . ASN A 1 72 ? -13.751 -6.652 -1.837 1.00 83.56 72 ASN A C 1
ATOM 542 O O . ASN A 1 72 ? -13.782 -7.878 -1.917 1.00 83.56 72 ASN A O 1
ATOM 546 N N . GLY A 1 73 ? -12.647 -5.943 -2.091 1.00 86.19 73 GLY A N 1
ATOM 547 C CA . GLY A 1 73 ? -11.355 -6.557 -2.368 1.00 86.19 73 GLY A CA 1
ATOM 548 C C . GLY A 1 73 ? -10.707 -7.165 -1.122 1.00 86.19 73 GLY A C 1
ATOM 549 O O . GLY A 1 73 ? -11.283 -7.191 -0.025 1.00 86.19 73 GLY A O 1
ATOM 550 N N . CYS A 1 74 ? -9.465 -7.622 -1.269 1.00 88.19 74 CYS A N 1
ATOM 551 C CA . CYS A 1 74 ? -8.702 -8.228 -0.173 1.00 88.19 74 CYS A CA 1
ATOM 552 C C . CYS A 1 74 ? -8.589 -7.305 1.050 1.00 88.19 74 CYS A C 1
ATOM 554 O O . CYS A 1 74 ? -8.765 -7.766 2.178 1.00 88.19 74 CYS A O 1
ATOM 556 N N . VAL A 1 75 ? -8.351 -6.002 0.849 1.00 89.69 75 VAL A N 1
ATOM 557 C CA . VAL A 1 75 ? -8.264 -5.042 1.963 1.00 89.69 75 VAL A CA 1
ATOM 558 C C . VAL A 1 75 ? -9.583 -4.960 2.734 1.00 89.69 75 VAL A C 1
ATOM 560 O O . VAL A 1 75 ? -9.568 -4.959 3.961 1.00 89.69 75 VAL A O 1
ATOM 563 N N . ASP A 1 76 ? -10.727 -4.954 2.052 1.00 85.56 76 ASP A N 1
ATOM 564 C CA . ASP A 1 76 ? -12.027 -4.949 2.732 1.00 85.56 76 ASP A CA 1
ATOM 565 C C . ASP A 1 76 ? -12.263 -6.224 3.527 1.00 85.56 76 ASP A C 1
ATOM 567 O O . ASP A 1 76 ? -12.721 -6.165 4.666 1.00 85.56 76 ASP A O 1
ATOM 571 N N . SER A 1 77 ? -11.883 -7.362 2.955 1.00 84.69 77 SER A N 1
ATOM 572 C CA . SER A 1 77 ? -12.049 -8.668 3.589 1.00 84.69 77 SER A CA 1
ATOM 573 C C . SER A 1 77 ? -11.225 -8.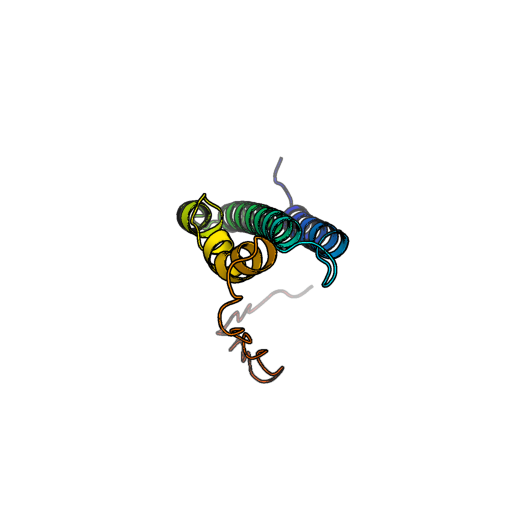803 4.875 1.00 84.69 77 SER A C 1
ATOM 575 O O . SER A 1 77 ? -11.719 -9.343 5.858 1.00 84.69 77 SER A O 1
ATOM 577 N N . VAL A 1 78 ? -9.998 -8.266 4.910 1.00 85.38 78 VAL A N 1
ATOM 578 C CA . VAL A 1 78 ? -9.122 -8.325 6.100 1.00 85.38 78 VAL A CA 1
ATOM 579 C C . VAL A 1 78 ? -9.680 -7.514 7.274 1.00 85.38 78 VAL A C 1
ATOM 581 O O . VAL A 1 78 ? -9.447 -7.861 8.431 1.00 85.38 78 VAL A O 1
ATOM 584 N N . PHE A 1 79 ? -10.410 -6.435 6.991 1.00 88.06 79 PHE A N 1
ATOM 585 C CA . PHE A 1 79 ? -10.947 -5.539 8.017 1.00 88.06 79 PHE A CA 1
ATOM 586 C C . PHE A 1 79 ? -12.430 -5.770 8.320 1.00 88.06 79 PHE A C 1
ATOM 588 O O . PHE A 1 79 ? -12.913 -5.218 9.308 1.00 88.06 79 PHE A O 1
ATOM 595 N N . LEU A 1 80 ? -13.138 -6.569 7.513 1.00 84.00 80 LEU A N 1
ATOM 596 C CA . LEU A 1 80 ? -14.584 -6.795 7.610 1.00 84.00 80 LEU A CA 1
ATOM 597 C C . LEU A 1 80 ? -15.005 -7.123 9.043 1.00 84.00 80 LEU A C 1
ATOM 599 O O . LEU A 1 80 ? -15.808 -6.416 9.640 1.00 84.00 80 LEU A O 1
ATOM 603 N N . ASP A 1 81 ? -14.366 -8.136 9.606 1.00 79.62 81 ASP A N 1
ATOM 604 C CA . ASP A 1 81 ? -14.577 -8.649 10.953 1.00 79.62 81 ASP A CA 1
ATOM 605 C C . ASP A 1 81 ? -14.442 -7.574 12.047 1.00 79.62 81 ASP A C 1
ATOM 607 O O . ASP A 1 81 ? -15.254 -7.498 12.972 1.00 79.62 81 ASP A O 1
ATOM 611 N N . LEU A 1 82 ? -13.428 -6.711 11.934 1.00 82.88 82 LEU A N 1
ATOM 612 C CA . LEU A 1 82 ? -13.161 -5.635 12.893 1.00 82.88 82 LEU A CA 1
ATOM 613 C C . LEU A 1 82 ? -14.150 -4.474 12.741 1.00 82.88 82 LEU A C 1
ATOM 615 O O . LEU A 1 82 ? -14.596 -3.910 13.736 1.00 82.88 82 LEU A O 1
ATOM 619 N N . VAL A 1 83 ? -14.524 -4.132 11.508 1.00 84.25 83 VAL A N 1
ATOM 620 C CA . VAL A 1 83 ? -15.531 -3.097 11.232 1.00 84.25 83 VAL A CA 1
ATOM 621 C C . VAL A 1 83 ? -16.910 -3.555 11.708 1.00 84.25 83 VAL A C 1
ATOM 623 O O . VAL A 1 83 ? -17.668 -2.777 12.283 1.00 84.25 83 VAL A O 1
ATOM 626 N N . GLU A 1 84 ? -17.249 -4.827 11.508 1.00 83.38 84 GLU A N 1
ATOM 627 C CA . GLU A 1 84 ? -18.482 -5.413 12.027 1.00 83.38 84 GLU A CA 1
ATOM 628 C C . GLU A 1 84 ? -18.508 -5.407 13.561 1.00 83.38 84 GLU A C 1
ATOM 630 O O . GLU A 1 84 ? -19.525 -5.017 14.143 1.00 83.38 84 GLU A O 1
ATOM 635 N N . ALA A 1 85 ? -17.383 -5.750 14.199 1.00 79.38 85 ALA A N 1
ATOM 636 C CA . ALA A 1 85 ? -17.205 -5.679 15.647 1.00 79.38 85 ALA A CA 1
ATOM 637 C C . ALA A 1 85 ? -17.490 -4.283 16.222 1.00 79.38 85 ALA A C 1
ATOM 639 O O . ALA A 1 85 ? -18.253 -4.141 17.179 1.00 79.38 85 ALA A O 1
ATOM 640 N N . GLU A 1 86 ? -16.889 -3.247 15.631 1.00 82.88 86 GLU A N 1
ATOM 641 C CA . GLU A 1 86 ? -17.082 -1.853 16.051 1.00 82.88 86 GLU A CA 1
ATOM 642 C C . GLU A 1 86 ? -18.529 -1.383 15.859 1.00 82.88 86 GLU A C 1
ATOM 644 O O . GLU A 1 86 ? -19.054 -0.634 16.682 1.00 82.88 86 GLU A O 1
ATOM 649 N N . ASN A 1 87 ? -19.206 -1.881 14.822 1.00 80.38 87 ASN A N 1
ATOM 650 C CA . ASN A 1 87 ? -20.602 -1.568 14.516 1.00 80.38 87 ASN A CA 1
ATOM 651 C C . ASN A 1 87 ? -21.624 -2.388 15.335 1.00 80.38 87 ASN A C 1
ATOM 653 O O . ASN A 1 87 ? -22.816 -2.391 15.021 1.00 80.38 87 ASN A O 1
ATOM 657 N N . GLY A 1 88 ? -21.188 -3.077 16.396 1.00 67.31 88 GLY A N 1
ATOM 658 C CA . GLY A 1 88 ? -22.070 -3.776 17.334 1.00 67.31 88 GLY A CA 1
ATOM 659 C C . GLY A 1 88 ? -22.465 -5.195 16.918 1.00 67.31 88 GLY A C 1
ATOM 660 O O . GLY A 1 88 ? -23.354 -5.783 17.538 1.00 67.31 88 GLY A O 1
ATOM 661 N N . LYS A 1 89 ? -21.814 -5.773 15.902 1.00 59.22 89 LYS A N 1
ATOM 662 C CA . LYS A 1 89 ? -21.868 -7.219 15.644 1.00 59.22 89 LYS A CA 1
ATOM 663 C C . LYS A 1 89 ? -20.808 -7.910 16.518 1.00 59.22 89 LYS A C 1
ATOM 665 O O . LYS A 1 89 ? -19.817 -7.286 16.882 1.00 59.22 89 LYS A O 1
ATOM 670 N N . PRO A 1 90 ? -20.986 -9.174 16.928 1.00 53.66 90 PRO A N 1
ATOM 671 C CA . PRO A 1 90 ? -19.944 -9.875 17.675 1.00 53.66 90 PRO A CA 1
ATOM 672 C C . PRO A 1 90 ? -18.664 -9.967 16.832 1.00 53.66 90 PRO A C 1
ATOM 674 O O . PRO A 1 90 ? -18.709 -10.470 15.713 1.00 53.66 90 PRO A O 1
ATOM 677 N N . ALA A 1 91 ? -17.536 -9.493 17.375 1.00 51.34 91 ALA A N 1
ATOM 678 C CA . ALA A 1 91 ? -16.230 -9.604 16.731 1.00 51.34 91 ALA A CA 1
ATOM 679 C C . ALA A 1 91 ? -15.911 -11.082 16.463 1.00 51.34 91 ALA A C 1
ATOM 681 O O . ALA A 1 91 ? -15.873 -11.868 17.420 1.00 51.34 91 ALA A O 1
ATOM 682 N N . PRO A 1 92 ? -15.691 -11.504 15.211 1.00 48.03 92 PRO A N 1
ATOM 683 C CA . PRO A 1 92 ? -15.285 -12.869 14.951 1.00 48.03 92 PRO A CA 1
ATOM 684 C C . PRO A 1 92 ? -13.831 -1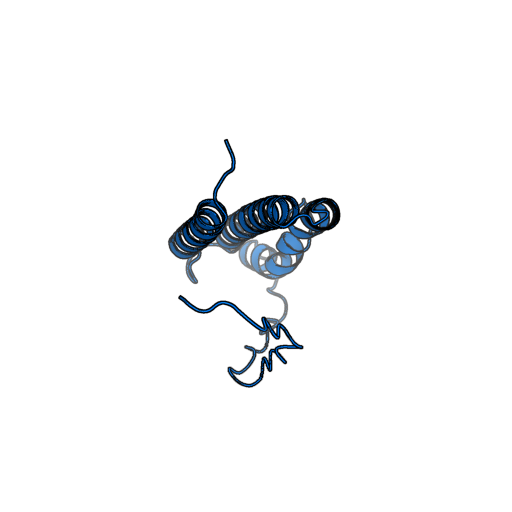3.073 15.395 1.00 48.03 92 PRO A C 1
ATOM 686 O O . PRO A 1 92 ? -13.053 -12.140 15.608 1.00 48.03 92 PRO A O 1
ATOM 689 N N . VAL A 1 93 ? -13.513 -14.341 15.645 1.00 48.34 93 VAL A N 1
ATOM 690 C CA . VAL A 1 93 ? -12.279 -14.807 16.280 1.00 48.34 93 VAL A CA 1
ATOM 691 C C . VAL A 1 93 ? -11.058 -14.212 15.576 1.00 48.34 93 VAL A C 1
ATOM 693 O O . VAL A 1 93 ? -10.851 -14.440 14.389 1.00 48.34 93 VAL A O 1
ATOM 696 N N . VAL A 1 94 ? -10.240 -13.479 16.337 1.00 48.91 94 VAL A N 1
ATOM 697 C CA . VAL A 1 94 ? -9.003 -12.835 15.880 1.00 48.91 94 VAL A CA 1
ATOM 698 C C . VAL A 1 94 ? -8.134 -13.851 15.137 1.00 48.91 94 VAL A C 1
ATOM 700 O O . VAL A 1 94 ? -7.484 -14.694 15.760 1.00 48.91 94 VAL A O 1
ATOM 703 N N . TYR A 1 95 ? -8.063 -13.748 13.809 1.00 48.12 95 TYR A N 1
ATOM 704 C CA . TYR A 1 95 ? -6.963 -14.343 13.063 1.00 48.12 95 TYR A CA 1
ATOM 705 C C . TYR A 1 95 ? -5.713 -13.558 13.436 1.00 48.12 95 TYR A C 1
ATOM 707 O O . TYR A 1 95 ? -5.378 -12.539 12.833 1.00 48.12 95 TYR A O 1
ATOM 715 N N . SER A 1 96 ? -5.004 -14.022 14.468 1.00 45.31 96 SER A N 1
ATOM 716 C CA . SER A 1 96 ? -3.619 -13.624 14.637 1.00 45.31 96 SER A CA 1
ATOM 717 C C . SER A 1 96 ? -2.919 -14.094 13.368 1.00 45.31 96 SER A C 1
ATOM 719 O O . SER A 1 96 ? -2.671 -15.292 13.207 1.00 45.31 96 SER A O 1
ATOM 721 N N . ALA A 1 97 ? -2.626 -13.172 12.451 1.00 40.91 97 ALA A N 1
ATOM 722 C CA . ALA A 1 97 ? -1.565 -13.392 11.494 1.00 40.91 97 ALA A CA 1
ATOM 723 C C . ALA A 1 97 ? -0.366 -13.774 12.355 1.00 40.91 97 ALA A C 1
ATOM 725 O O . ALA A 1 97 ? 0.178 -12.950 13.095 1.00 40.91 97 ALA A O 1
ATOM 726 N N . ARG A 1 98 ? -0.050 -15.071 12.372 1.00 39.31 98 ARG A N 1
ATOM 727 C CA . ARG A 1 98 ? 1.155 -15.598 12.983 1.00 39.31 98 ARG A CA 1
ATOM 728 C C . ARG A 1 98 ? 2.249 -14.703 12.427 1.00 39.31 98 ARG A C 1
ATOM 730 O O . ARG A 1 9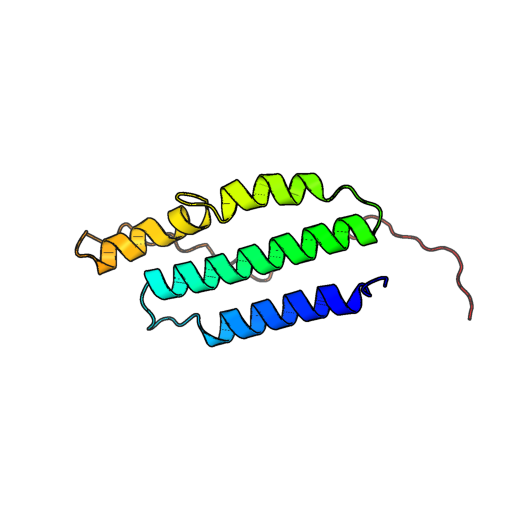8 ? 2.487 -14.758 11.222 1.00 39.31 98 ARG A O 1
ATOM 737 N N . ARG A 1 99 ? 2.827 -13.817 13.257 1.00 40.72 99 ARG A N 1
ATOM 738 C CA . ARG A 1 99 ? 4.011 -13.046 12.859 1.00 40.72 99 ARG A CA 1
ATOM 739 C C . ARG A 1 99 ? 4.907 -14.066 12.168 1.00 40.72 99 ARG A C 1
ATOM 741 O O . ARG A 1 99 ? 5.171 -15.095 12.803 1.00 40.72 99 ARG A O 1
ATOM 748 N N . PRO A 1 100 ? 5.352 -13.852 10.921 1.00 38.75 100 PRO A N 1
ATOM 749 C CA . PRO A 1 100 ? 6.525 -14.561 10.467 1.00 38.75 100 PRO A CA 1
ATOM 750 C C . PRO A 1 100 ? 7.560 -14.290 11.558 1.00 38.75 100 PRO A C 1
ATOM 752 O O . PRO A 1 100 ? 7.950 -13.141 11.785 1.00 38.75 100 PRO A O 1
ATOM 755 N N . SER A 1 101 ? 7.897 -15.307 12.354 1.00 40.03 101 SER A N 1
ATOM 756 C CA . SER A 1 101 ? 9.077 -15.222 13.199 1.00 40.03 101 SER A CA 1
ATOM 757 C C . SER A 1 101 ? 10.207 -14.795 12.272 1.00 40.03 101 SER A C 1
ATOM 759 O O . SER A 1 101 ? 10.235 -15.240 11.126 1.00 40.03 101 SER A O 1
ATOM 761 N N . ALA A 1 102 ? 11.089 -13.907 12.724 1.00 43.50 102 ALA A N 1
ATOM 762 C CA . ALA A 1 102 ? 12.193 -13.334 11.947 1.00 43.50 102 ALA A CA 1
ATOM 763 C C . ALA A 1 102 ? 13.286 -14.375 11.579 1.00 43.50 102 ALA A C 1
ATOM 765 O O . ALA A 1 102 ? 14.464 -14.212 11.864 1.00 43.50 102 ALA A O 1
ATOM 766 N N . SER A 1 103 ? 12.866 -15.495 11.008 1.00 46.66 103 SER A N 1
ATOM 767 C CA . SER A 1 103 ? 13.562 -16.735 10.698 1.00 46.66 103 SER A CA 1
ATOM 768 C C . SER A 1 103 ? 12.498 -17.520 9.924 1.00 46.66 103 SER A C 1
ATOM 770 O O . SER A 1 103 ? 11.547 -18.003 10.531 1.00 46.66 103 SER A O 1
ATOM 772 N N . THR A 1 104 ? 12.421 -17.524 8.596 1.00 43.22 104 THR A N 1
ATOM 773 C CA . THR A 1 104 ? 13.478 -17.667 7.595 1.00 43.22 104 THR A CA 1
ATOM 774 C C . THR A 1 104 ? 12.912 -17.223 6.236 1.00 43.22 104 THR A C 1
ATOM 776 O O . THR A 1 104 ? 12.373 -18.031 5.485 1.00 43.22 104 THR A O 1
ATOM 779 N N . LEU A 1 105 ? 13.045 -15.945 5.871 1.00 38.78 105 LEU A N 1
ATOM 780 C CA . LEU A 1 105 ? 13.047 -15.571 4.452 1.00 38.78 105 LEU A CA 1
ATOM 781 C C . LEU A 1 105 ? 14.474 -15.785 3.949 1.00 38.78 105 LEU A C 1
ATOM 783 O O . LEU A 1 105 ? 15.298 -14.875 3.933 1.00 38.78 105 LEU A O 1
ATOM 787 N N . SER A 1 106 ? 14.791 -17.035 3.604 1.00 39.91 106 SER A N 1
ATOM 788 C CA . SER A 1 106 ? 15.958 -17.315 2.774 1.00 39.91 106 SER A CA 1
ATOM 789 C C . SER A 1 106 ? 15.620 -16.824 1.371 1.00 39.91 106 SER A C 1
ATOM 791 O O . SER A 1 106 ? 15.052 -17.562 0.566 1.00 39.91 106 SER A O 1
ATOM 793 N N . HIS A 1 107 ? 15.928 -15.560 1.077 1.00 38.88 107 HIS A N 1
ATOM 794 C CA . HIS A 1 107 ? 16.124 -15.157 -0.305 1.00 38.88 107 HIS A CA 1
ATOM 795 C C . HIS A 1 107 ? 17.365 -15.906 -0.779 1.00 38.88 107 HIS A C 1
ATOM 797 O O . HIS A 1 107 ? 18.495 -15.453 -0.598 1.00 38.88 107 HIS A O 1
ATOM 803 N N . ALA A 1 108 ? 17.164 -17.096 -1.343 1.00 37.47 108 ALA A N 1
ATOM 804 C CA . ALA A 1 108 ? 18.159 -17.674 -2.216 1.00 37.47 108 ALA A CA 1
ATOM 805 C C . ALA A 1 108 ? 18.344 -16.660 -3.347 1.00 37.47 108 ALA A C 1
ATOM 807 O O . ALA A 1 108 ? 17.518 -16.567 -4.251 1.00 37.47 108 ALA A O 1
ATOM 808 N N . VAL A 1 109 ? 19.401 -15.853 -3.245 1.00 44.84 109 VAL A N 1
ATOM 809 C CA . VAL A 1 109 ? 19.946 -15.059 -4.341 1.00 44.84 109 VAL A CA 1
ATOM 810 C C . VAL A 1 109 ? 20.329 -16.066 -5.421 1.00 44.84 109 VAL A C 1
ATOM 812 O O . VAL A 1 109 ? 21.446 -16.582 -5.455 1.00 44.84 109 VAL A O 1
ATOM 815 N N . GLN A 1 110 ? 19.371 -16.427 -6.271 1.00 40.44 110 GLN A N 1
ATOM 816 C CA . GLN A 1 110 ? 19.639 -17.197 -7.472 1.00 40.44 110 GLN A CA 1
ATOM 817 C C . GLN A 1 110 ? 20.281 -16.249 -8.484 1.00 40.44 110 GLN A C 1
ATOM 819 O O . GLN A 1 110 ? 19.630 -15.652 -9.326 1.00 40.44 110 GLN A O 1
ATOM 824 N N . GLY A 1 111 ? 21.599 -16.106 -8.334 1.00 43.53 111 GLY A N 1
ATOM 825 C CA . GLY A 1 111 ? 22.535 -15.913 -9.433 1.00 43.53 111 GLY A CA 1
ATOM 826 C C . GLY A 1 111 ? 22.396 -14.640 -10.263 1.00 43.53 111 GLY A C 1
ATOM 827 O O . GLY A 1 111 ? 22.102 -14.731 -11.448 1.00 43.53 111 GLY A O 1
ATOM 828 N N . LEU A 1 112 ? 22.803 -13.491 -9.717 1.00 36.91 112 LEU A N 1
ATOM 829 C CA . LEU A 1 112 ? 23.387 -12.430 -10.544 1.00 36.91 112 LEU A CA 1
ATOM 830 C C . LEU A 1 112 ? 24.915 -12.493 -10.407 1.00 36.91 112 LEU A C 1
ATOM 832 O O . LEU A 1 112 ? 25.523 -11.833 -9.567 1.00 36.91 112 LEU A O 1
ATOM 836 N N . ARG A 1 113 ? 25.561 -13.347 -11.209 1.00 39.69 113 ARG A N 1
ATOM 837 C CA . ARG A 1 113 ? 27.009 -13.242 -11.430 1.00 39.69 113 ARG A CA 1
ATOM 838 C C . ARG A 1 113 ? 27.237 -12.156 -12.474 1.00 39.69 113 ARG A C 1
ATOM 840 O O . ARG A 1 113 ? 27.299 -12.451 -13.661 1.00 39.69 113 ARG A O 1
ATOM 847 N N . VAL A 1 114 ? 27.376 -10.910 -12.034 1.00 41.94 114 VAL A N 1
ATOM 848 C CA . VAL A 1 114 ? 27.973 -9.868 -12.877 1.00 41.94 114 VAL A CA 1
ATOM 849 C C . VAL A 1 114 ? 29.478 -10.124 -12.883 1.00 41.94 114 VAL A C 1
ATOM 851 O O . VAL A 1 114 ? 30.205 -9.713 -11.981 1.00 41.94 114 VAL A O 1
ATOM 854 N N . GLN A 1 115 ? 29.948 -10.898 -13.860 1.00 39.09 115 GLN A N 1
ATOM 855 C CA . GLN A 1 115 ? 31.369 -10.941 -14.182 1.00 39.09 115 GLN A CA 1
ATOM 856 C C . GLN A 1 115 ? 31.726 -9.654 -14.931 1.00 39.09 115 GLN A C 1
ATOM 858 O O . GLN A 1 115 ? 31.319 -9.474 -16.072 1.00 39.09 115 GLN A O 1
ATOM 863 N N . GLY A 1 116 ? 32.523 -8.799 -14.286 1.00 49.44 116 GLY A N 1
ATOM 864 C CA . GLY A 1 116 ? 33.357 -7.807 -14.964 1.00 49.44 116 GLY A CA 1
ATOM 865 C C . GLY A 1 116 ? 32.823 -6.377 -14.980 1.00 49.44 116 GLY A C 1
ATOM 866 O O . GLY A 1 116 ? 32.370 -5.899 -16.011 1.00 49.44 116 GLY A O 1
ATOM 867 N N . ALA A 1 117 ? 32.996 -5.657 -13.874 1.00 36.38 117 ALA A N 1
ATOM 868 C CA . ALA A 1 117 ? 33.167 -4.207 -13.915 1.00 36.38 117 ALA A CA 1
ATOM 869 C C . ALA A 1 117 ? 34.330 -3.850 -12.982 1.00 36.38 117 ALA A C 1
ATOM 871 O O . ALA A 1 117 ? 34.192 -3.866 -11.760 1.00 36.38 117 ALA A O 1
ATOM 872 N N . SER A 1 118 ? 35.508 -3.634 -13.560 1.00 39.06 118 SER A N 1
ATOM 873 C CA . SER A 1 118 ? 36.620 -2.962 -12.887 1.00 39.06 118 SER A CA 1
ATOM 874 C C . SER A 1 118 ?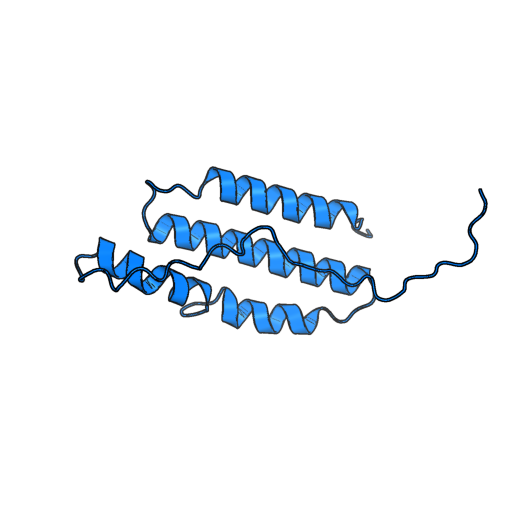 36.469 -1.449 -13.061 1.00 39.06 118 SER A C 1
ATOM 876 O O . SER A 1 118 ? 36.031 -1.011 -14.125 1.00 39.06 118 SER A O 1
ATOM 878 N N . LEU A 1 119 ? 36.814 -0.729 -11.986 1.00 39.03 119 LEU A N 1
ATOM 879 C CA . LEU A 1 119 ? 36.801 0.730 -11.806 1.00 39.03 119 LEU A CA 1
ATOM 880 C C . LEU A 1 119 ? 37.415 1.516 -12.971 1.00 39.03 119 LEU A C 1
ATOM 882 O O . LEU A 1 119 ? 38.445 1.049 -13.510 1.00 39.03 119 LEU A O 1
#

Organism: NCBI:txid1183423